Protein AF-A0A6N2R0P2-F1 (afdb_monomer)

pLDDT: mean 85.58, std 12.77, range [45.16, 97.0]

Solvent-accessible surface area (backbone atoms only — not comparable to full-atom values): 7766 Å² total; per-residue (Å²): 109,68,72,61,45,60,70,52,34,45,69,94,36,76,26,9,44,28,39,46,51,12,47,45,22,58,72,39,98,73,60,36,28,52,59,7,31,54,25,13,52,50,15,35,42,61,59,48,40,63,71,71,39,69,87,47,91,87,64,46,48,57,53,42,28,50,52,38,33,80,58,55,38,41,54,88,76,68,63,60,76,97,74,44,54,97,43,36,67,66,30,50,50,39,33,49,59,60,72,66,48,45,72,78,67,78,47,102,72,47,46,82,51,47,65,68,60,18,49,51,35,40,54,50,26,53,52,50,46,51,35,53,75,69,57,46,51,38,71,62,83,131

Mean predicted aligned error: 6.15 Å

Structure (mmCIF, N/CA/C/O backbone):
data_AF-A0A6N2R0P2-F1
#
_entry.id   AF-A0A6N2R0P2-F1
#
loop_
_atom_site.group_PDB
_atom_site.id
_atom_site.type_symbol
_atom_site.label_atom_id
_atom_site.label_alt_id
_atom_site.label_comp_id
_atom_site.label_asym_id
_atom_site.label_entity_id
_atom_site.label_seq_id
_atom_site.pdbx_PDB_ins_code
_atom_site.Cartn_x
_atom_site.Cartn_y
_atom_site.Cartn_z
_atom_site.occupancy
_atom_site.B_iso_or_equiv
_atom_site.auth_seq_id
_atom_site.auth_comp_id
_atom_site.auth_asym_id
_atom_site.auth_atom_id
_atom_site.pdbx_PDB_model_num
ATOM 1 N N . MET A 1 1 ? 3.928 -15.663 -1.507 1.00 61.44 1 MET A N 1
ATOM 2 C CA . MET A 1 1 ? 3.555 -14.388 -2.159 1.00 61.44 1 MET A CA 1
ATOM 3 C C . MET A 1 1 ? 2.559 -14.609 -3.293 1.00 61.44 1 MET A C 1
ATOM 5 O O . MET A 1 1 ? 1.496 -14.023 -3.204 1.00 61.44 1 MET A O 1
ATOM 9 N N . GLN A 1 2 ? 2.823 -15.496 -4.266 1.00 71.06 2 GLN A N 1
ATOM 10 C CA . GLN A 1 2 ? 1.903 -15.760 -5.390 1.00 71.06 2 GLN A CA 1
ATOM 11 C C . GLN A 1 2 ? 0.443 -16.013 -4.963 1.00 71.06 2 GLN A C 1
ATOM 13 O O . GLN A 1 2 ? -0.431 -15.265 -5.358 1.00 71.06 2 GLN A O 1
ATOM 18 N N . GLN A 1 3 ? 0.179 -16.932 -4.026 1.00 70.12 3 GLN A N 1
ATOM 19 C CA . GLN A 1 3 ? -1.192 -17.172 -3.536 1.00 70.12 3 GLN A CA 1
ATOM 20 C C . GLN A 1 3 ? -1.869 -15.945 -2.892 1.00 70.12 3 GLN A C 1
ATOM 22 O O . GLN A 1 3 ? -3.079 -15.774 -2.989 1.00 70.12 3 GLN A O 1
ATOM 27 N N . MET A 1 4 ? -1.112 -15.076 -2.212 1.00 64.56 4 MET A N 1
ATOM 28 C CA . MET A 1 4 ? -1.671 -13.844 -1.632 1.00 64.56 4 MET A CA 1
ATOM 29 C C . MET A 1 4 ? -2.021 -12.829 -2.717 1.00 64.56 4 MET A C 1
ATOM 31 O O . MET A 1 4 ? -2.964 -12.058 -2.573 1.00 64.56 4 MET A O 1
ATOM 35 N N . VAL A 1 5 ? -1.241 -12.830 -3.789 1.00 69.75 5 VAL A N 1
ATOM 36 C CA . VAL A 1 5 ? -1.435 -11.977 -4.951 1.00 69.75 5 VAL A CA 1
ATOM 37 C C . VAL A 1 5 ? -2.663 -12.453 -5.720 1.00 69.75 5 VAL A C 1
ATOM 39 O O . VAL A 1 5 ? -3.560 -11.654 -5.952 1.00 69.75 5 VAL A O 1
ATOM 42 N N . ASP A 1 6 ? -2.774 -13.754 -5.982 1.00 74.50 6 ASP A N 1
ATOM 43 C CA . ASP A 1 6 ? -3.925 -14.357 -6.661 1.00 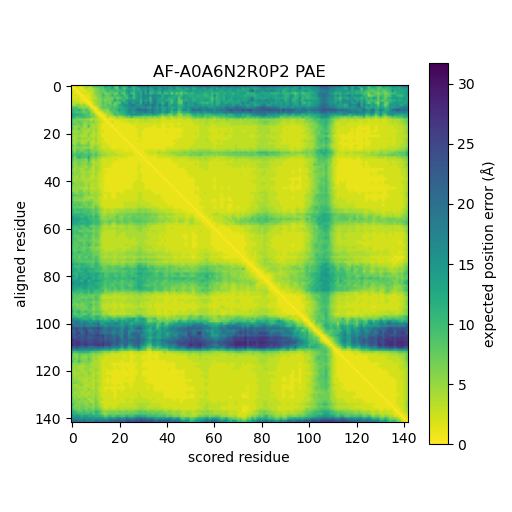74.50 6 ASP A CA 1
ATOM 44 C C . ASP A 1 6 ? -5.241 -14.066 -5.907 1.00 74.50 6 ASP A C 1
ATOM 46 O O . ASP A 1 6 ? -6.232 -13.665 -6.510 1.00 74.50 6 ASP A O 1
ATOM 50 N N . ASN A 1 7 ? -5.235 -14.156 -4.569 1.00 66.56 7 ASN A N 1
ATOM 51 C CA . ASN A 1 7 ? -6.395 -13.820 -3.727 1.00 66.56 7 ASN A CA 1
ATOM 52 C C . ASN A 1 7 ? -6.738 -12.315 -3.691 1.00 66.56 7 ASN A C 1
ATOM 54 O O . ASN A 1 7 ? -7.875 -11.940 -3.373 1.00 66.56 7 ASN A O 1
ATOM 58 N N . ALA A 1 8 ? -5.753 -11.446 -3.937 1.00 67.56 8 ALA A N 1
ATOM 59 C CA . ALA A 1 8 ? -5.950 -9.998 -4.022 1.00 67.56 8 ALA A CA 1
ATOM 60 C C . ALA A 1 8 ? -6.384 -9.558 -5.432 1.00 67.56 8 ALA A C 1
ATOM 62 O O . ALA A 1 8 ? -7.110 -8.577 -5.559 1.00 67.56 8 ALA A O 1
ATOM 63 N N . MET A 1 9 ? -5.988 -10.296 -6.472 1.00 70.69 9 MET A N 1
ATOM 64 C CA . MET A 1 9 ? -6.306 -10.054 -7.886 1.00 70.69 9 MET A CA 1
ATOM 65 C C . MET A 1 9 ? -7.692 -10.552 -8.305 1.00 70.69 9 MET A C 1
ATOM 67 O O . MET A 1 9 ? -7.906 -10.893 -9.467 1.00 70.69 9 MET A O 1
ATOM 71 N N . ASP A 1 10 ? -8.654 -10.585 -7.386 1.00 70.44 10 ASP A N 1
ATOM 72 C CA . ASP A 1 10 ? -10.029 -10.923 -7.737 1.00 70.44 10 ASP A CA 1
ATOM 73 C C . ASP A 1 10 ? -10.567 -9.912 -8.768 1.00 70.44 10 ASP A C 1
ATOM 75 O O . ASP A 1 10 ? -10.892 -8.763 -8.449 1.00 70.44 10 ASP A O 1
ATOM 79 N N . SER A 1 11 ? -10.611 -10.357 -10.026 1.00 60.56 11 SER A N 1
ATOM 80 C CA . SER A 1 11 ? -10.937 -9.559 -11.214 1.00 60.56 11 SER A CA 1
ATOM 81 C C . SER A 1 11 ? -12.362 -8.998 -11.227 1.00 60.56 11 SER A C 1
ATOM 83 O O . SER A 1 11 ? -12.673 -8.145 -12.054 1.00 60.56 11 SER A O 1
ATOM 85 N N . SER A 1 12 ? -13.215 -9.425 -10.291 1.00 60.94 12 SER A N 1
ATOM 86 C CA . SER A 1 12 ? -14.552 -8.860 -10.082 1.00 60.94 12 SER A CA 1
ATOM 87 C C . SER A 1 12 ? -14.530 -7.462 -9.439 1.00 60.94 12 SER A C 1
ATOM 89 O O . SER A 1 12 ? -15.558 -6.786 -9.391 1.00 60.94 12 SER A O 1
ATOM 91 N N . SER A 1 13 ? -13.365 -7.002 -8.967 1.00 73.81 13 SER A N 1
ATOM 92 C CA . SER A 1 13 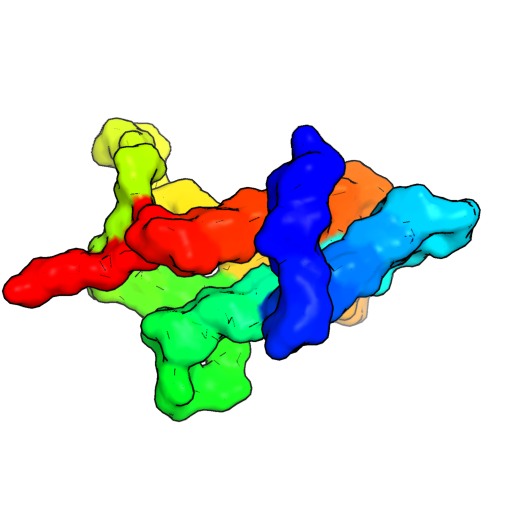? -13.179 -5.727 -8.273 1.00 73.81 13 SER A CA 1
ATOM 93 C C . SER A 1 13 ? -12.204 -4.793 -9.004 1.00 73.81 13 SER A C 1
ATOM 95 O O . SER A 1 13 ? -11.198 -5.230 -9.564 1.00 73.81 13 SER A O 1
ATOM 97 N N . GLY A 1 14 ? -12.462 -3.479 -8.951 1.00 82.38 14 GLY A N 1
ATOM 98 C CA . GLY A 1 14 ? -11.589 -2.474 -9.576 1.00 82.38 14 GLY A CA 1
ATOM 99 C C . GLY A 1 14 ? -10.150 -2.487 -9.038 1.00 82.38 14 GLY A C 1
ATOM 100 O O . GLY A 1 14 ? -9.208 -2.319 -9.810 1.00 82.38 14 GLY A O 1
ATOM 101 N N . TYR A 1 15 ? -9.962 -2.765 -7.740 1.00 89.44 15 TYR A N 1
ATOM 102 C CA . TYR A 1 15 ? -8.629 -2.898 -7.140 1.00 89.44 15 TYR A CA 1
ATOM 103 C C . TYR A 1 15 ? -7.900 -4.176 -7.588 1.00 89.44 15 TYR A C 1
ATOM 105 O O . TYR A 1 15 ? -6.683 -4.145 -7.772 1.00 89.44 15 TYR A O 1
ATOM 113 N N . GLY A 1 16 ? -8.615 -5.289 -7.799 1.00 89.12 16 GLY A N 1
ATOM 114 C CA . GLY A 1 16 ? -8.025 -6.560 -8.229 1.00 89.12 16 GLY A CA 1
ATOM 115 C C . GLY A 1 16 ? -7.478 -6.498 -9.654 1.00 89.12 16 GLY A C 1
ATOM 116 O O . GLY A 1 16 ? -6.362 -6.959 -9.905 1.00 89.12 16 GLY A O 1
ATOM 117 N N . GLN A 1 17 ? -8.206 -5.845 -10.567 1.00 92.25 17 GLN A N 1
ATOM 118 C CA . GLN A 1 17 ? -7.732 -5.594 -11.932 1.00 92.25 17 GLN A CA 1
ATOM 119 C C . GLN A 1 17 ? -6.466 -4.724 -11.941 1.00 92.25 17 GLN A C 1
ATOM 121 O O . GLN A 1 17 ? -5.471 -5.085 -12.564 1.00 92.25 17 GLN A O 1
ATOM 126 N N . GLN A 1 18 ? -6.468 -3.611 -11.206 1.00 95.31 18 GLN A N 1
ATOM 127 C CA . GLN A 1 18 ? -5.318 -2.701 -11.139 1.00 95.31 18 GLN A CA 1
ATOM 128 C C . GLN A 1 18 ? -4.093 -3.364 -10.498 1.00 95.31 18 GLN A C 1
ATOM 130 O O . GLN A 1 18 ? -2.963 -3.136 -10.929 1.00 95.31 18 GLN A O 1
ATOM 135 N N . LEU A 1 19 ? -4.298 -4.225 -9.496 1.00 95.62 19 LEU A N 1
ATOM 136 C CA . LEU A 1 19 ? -3.209 -5.005 -8.915 1.00 95.62 19 LEU A CA 1
ATOM 137 C C . LEU A 1 19 ? -2.656 -6.032 -9.914 1.00 95.62 19 LEU A C 1
ATOM 139 O O . LEU A 1 19 ? -1.440 -6.221 -9.978 1.00 95.62 19 LEU A O 1
ATOM 143 N N . SER A 1 20 ? -3.529 -6.654 -10.716 1.00 94.44 20 SER A N 1
ATOM 144 C CA . SER A 1 20 ? -3.133 -7.526 -11.828 1.00 94.44 20 SER A CA 1
ATOM 145 C C . SER A 1 20 ? -2.240 -6.791 -12.821 1.00 94.44 20 SER A C 1
ATOM 147 O O . SER A 1 20 ? -1.145 -7.263 -13.128 1.00 94.44 20 SER A O 1
ATOM 149 N N . GLU A 1 21 ? -2.649 -5.603 -13.263 1.00 95.25 21 GLU A N 1
ATOM 150 C CA . GLU A 1 21 ? -1.848 -4.747 -14.144 1.00 95.25 21 GLU A CA 1
ATOM 151 C C . GLU A 1 21 ? -0.491 -4.408 -13.515 1.00 95.25 21 GLU A C 1
ATOM 153 O O . GLU A 1 21 ? 0.548 -4.585 -14.153 1.00 95.25 21 GLU A O 1
ATOM 158 N N . ALA A 1 22 ? -0.475 -4.005 -12.240 1.00 96.50 22 ALA A N 1
ATOM 159 C CA . ALA A 1 22 ? 0.753 -3.673 -11.520 1.00 96.50 22 ALA A CA 1
ATOM 160 C C . ALA A 1 22 ? 1.754 -4.841 -11.500 1.00 96.50 22 ALA A C 1
ATOM 162 O O . ALA A 1 22 ? 2.950 -4.652 -11.726 1.00 96.50 22 ALA A O 1
ATOM 163 N N . TRP A 1 23 ? 1.266 -6.063 -11.281 1.00 96.12 23 TRP A N 1
ATOM 164 C CA . TRP A 1 23 ? 2.087 -7.272 -11.294 1.00 96.12 23 TRP A CA 1
ATOM 165 C C . TRP A 1 23 ? 2.612 -7.614 -12.685 1.00 96.12 23 TRP A C 1
ATOM 167 O O . TRP A 1 23 ? 3.792 -7.934 -12.823 1.00 96.12 23 TRP A O 1
ATOM 177 N N . HIS A 1 24 ? 1.773 -7.510 -13.718 1.00 95.94 24 HIS A N 1
ATOM 178 C CA . HIS A 1 24 ? 2.193 -7.743 -15.100 1.00 95.94 24 HIS A CA 1
ATOM 179 C C . HIS A 1 24 ? 3.262 -6.741 -15.535 1.00 95.94 24 HIS A C 1
ATOM 181 O O . HIS A 1 24 ? 4.267 -7.138 -16.119 1.00 95.94 24 HIS A O 1
ATOM 187 N N . TYR A 1 25 ? 3.102 -5.462 -15.197 1.00 96.56 25 TYR A N 1
ATOM 188 C CA . TYR A 1 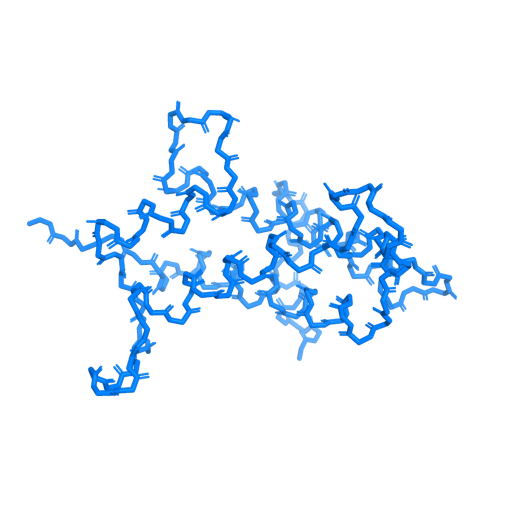25 ? 4.121 -4.454 -15.476 1.00 96.56 25 TYR A CA 1
ATOM 189 C C . TYR A 1 25 ? 5.420 -4.688 -14.700 1.00 96.56 25 TYR A C 1
ATOM 191 O O . TYR A 1 25 ? 6.490 -4.344 -15.194 1.00 96.56 25 TYR A O 1
ATOM 199 N N . MET A 1 26 ? 5.358 -5.261 -13.499 1.00 97.00 26 MET A N 1
ATOM 200 C CA . MET A 1 26 ? 6.542 -5.491 -12.671 1.00 97.00 26 MET A CA 1
ATOM 201 C C . MET A 1 26 ? 7.313 -6.760 -13.058 1.00 97.00 26 MET A C 1
ATOM 203 O O . MET A 1 26 ? 8.544 -6.749 -13.105 1.00 97.00 26 MET A O 1
ATOM 207 N N . PHE A 1 27 ? 6.597 -7.858 -13.306 1.00 95.81 27 PHE A N 1
ATOM 208 C CA . PHE A 1 27 ? 7.162 -9.208 -13.432 1.00 95.81 27 PHE A CA 1
ATOM 209 C C . PHE A 1 27 ? 6.912 -9.860 -14.796 1.00 95.81 27 PHE A C 1
ATOM 211 O O . PHE A 1 27 ? 7.311 -11.005 -15.011 1.00 95.81 27 PHE A O 1
ATOM 218 N N . GLY A 1 28 ? 6.242 -9.160 -15.713 1.00 93.94 28 GLY A N 1
ATOM 219 C CA . GLY A 1 28 ? 6.017 -9.621 -17.076 1.00 93.94 28 GLY A CA 1
ATOM 220 C C . GLY A 1 28 ? 7.292 -9.646 -17.920 1.00 93.94 28 GLY A C 1
ATOM 221 O O . GLY A 1 28 ? 8.371 -9.230 -17.499 1.00 93.94 28 GLY A O 1
ATOM 222 N N . ARG A 1 29 ? 7.150 -10.137 -19.155 1.00 93.19 29 ARG A N 1
ATOM 223 C CA . ARG A 1 29 ? 8.262 -10.308 -20.105 1.00 93.19 29 ARG A CA 1
ATOM 224 C C . ARG A 1 29 ? 8.985 -8.997 -20.430 1.00 93.19 29 ARG A C 1
ATOM 226 O O . ARG A 1 29 ? 10.198 -9.009 -20.607 1.00 93.19 29 ARG A O 1
ATOM 233 N N . GLU A 1 30 ? 8.240 -7.898 -20.510 1.00 93.19 30 GLU A N 1
ATOM 234 C CA . GLU A 1 30 ? 8.751 -6.552 -20.777 1.00 93.19 30 GLU A CA 1
ATOM 235 C C . GLU A 1 30 ? 8.324 -5.627 -19.629 1.00 93.19 30 GLU A C 1
ATOM 237 O O . GLU A 1 30 ? 7.222 -5.073 -19.660 1.00 93.19 30 GLU A O 1
ATOM 242 N N . PRO A 1 31 ? 9.145 -5.506 -18.569 1.00 94.00 31 PRO A N 1
ATOM 243 C CA . PRO A 1 31 ? 8.768 -4.726 -17.402 1.00 94.00 31 PRO A CA 1
ATOM 244 C C . PRO A 1 31 ? 8.630 -3.231 -17.701 1.00 94.00 31 PRO A C 1
ATOM 246 O O . PRO A 1 31 ? 9.467 -2.633 -18.377 1.00 94.00 31 PRO A O 1
ATOM 249 N N . ASN A 1 32 ? 7.615 -2.607 -17.106 1.00 94.31 32 ASN A N 1
ATOM 250 C CA . ASN A 1 32 ? 7.425 -1.161 -17.077 1.00 94.31 32 ASN A CA 1
ATOM 251 C C . ASN A 1 32 ? 7.243 -0.700 -15.625 1.00 94.31 32 ASN A C 1
ATOM 253 O O . ASN A 1 32 ? 6.136 -0.665 -15.092 1.00 94.31 32 ASN A O 1
ATOM 257 N N . TYR A 1 33 ? 8.345 -0.342 -14.968 1.00 94.06 33 TYR A N 1
ATOM 258 C CA . TYR A 1 33 ? 8.363 -0.040 -13.534 1.00 94.06 33 TYR A CA 1
ATOM 259 C C . TYR A 1 33 ? 7.549 1.203 -13.155 1.00 94.06 33 TYR A C 1
ATOM 261 O O . TYR A 1 33 ? 6.902 1.216 -12.106 1.00 94.06 33 TYR A O 1
ATOM 269 N N . SER A 1 34 ? 7.515 2.224 -14.015 1.00 91.50 34 SER A N 1
ATOM 270 C CA . SER A 1 34 ? 6.679 3.406 -13.786 1.00 91.50 34 SER A CA 1
ATOM 271 C C . SER A 1 34 ? 5.193 3.050 -13.837 1.00 91.50 34 SER A C 1
ATOM 273 O O . SER A 1 34 ? 4.438 3.435 -12.941 1.00 91.50 34 SER A O 1
ATOM 275 N N . ALA A 1 35 ? 4.778 2.255 -14.830 1.00 92.88 35 ALA A N 1
ATOM 276 C CA . ALA A 1 35 ? 3.402 1.775 -14.930 1.00 92.88 35 ALA A CA 1
ATOM 277 C C . ALA A 1 35 ? 3.037 0.829 -13.775 1.00 92.88 35 ALA A C 1
ATOM 279 O O . ALA A 1 35 ? 1.946 0.949 -13.218 1.00 92.88 35 ALA A O 1
ATOM 280 N N . ALA A 1 36 ? 3.960 -0.042 -13.352 1.00 95.56 36 ALA A N 1
ATOM 281 C CA . ALA A 1 36 ? 3.774 -0.923 -12.200 1.00 95.56 36 ALA A CA 1
ATOM 282 C C . ALA A 1 36 ? 3.496 -0.132 -10.917 1.00 95.56 36 ALA A C 1
ATOM 284 O O . ALA A 1 36 ? 2.522 -0.404 -10.216 1.00 95.56 36 ALA A O 1
ATOM 285 N N . TYR A 1 37 ? 4.313 0.886 -10.635 1.00 94.81 37 TYR A N 1
ATOM 286 C CA . TYR A 1 37 ? 4.129 1.746 -9.467 1.00 94.81 37 TYR A CA 1
ATOM 287 C C . TYR A 1 37 ? 2.788 2.493 -9.544 1.00 94.81 37 TYR A C 1
ATOM 289 O O . TYR A 1 37 ? 2.018 2.496 -8.581 1.00 94.81 37 TYR A O 1
ATOM 297 N N . ALA A 1 38 ? 2.475 3.110 -10.688 1.00 93.00 38 ALA A N 1
ATOM 298 C CA . ALA A 1 38 ? 1.236 3.866 -10.861 1.00 93.00 38 ALA A CA 1
ATOM 299 C C . ALA A 1 38 ? -0.017 2.984 -10.696 1.00 93.00 38 ALA A C 1
ATOM 301 O O . ALA A 1 38 ? -0.975 3.394 -10.039 1.00 93.00 38 ALA A O 1
ATOM 302 N N . ALA A 1 39 ? -0.004 1.769 -11.248 1.00 95.00 39 ALA A N 1
ATOM 303 C CA . ALA A 1 39 ? -1.084 0.800 -11.086 1.00 95.00 39 ALA A CA 1
ATOM 304 C C . ALA A 1 39 ? -1.211 0.319 -9.628 1.00 95.00 39 ALA A C 1
ATOM 306 O O . ALA A 1 39 ? -2.327 0.204 -9.122 1.00 95.00 39 ALA A O 1
ATOM 307 N N . ALA A 1 40 ? -0.092 0.137 -8.916 1.00 96.31 40 ALA A N 1
ATOM 308 C CA . ALA A 1 40 ? -0.092 -0.221 -7.497 1.00 96.31 40 ALA A CA 1
ATOM 309 C C . ALA A 1 40 ? -0.764 0.853 -6.618 1.00 96.31 40 ALA A C 1
ATOM 311 O O .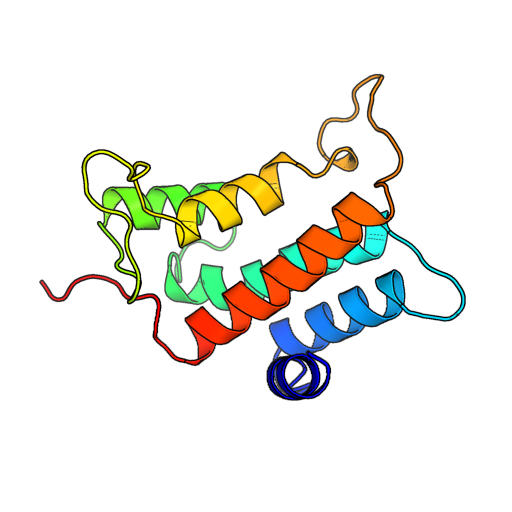 ALA A 1 40 ? -1.568 0.507 -5.753 1.00 96.31 40 ALA A O 1
ATOM 312 N N . ILE A 1 41 ? -0.503 2.147 -6.863 1.00 94.69 41 ILE A N 1
ATOM 313 C CA . ILE A 1 41 ? -1.203 3.247 -6.167 1.00 94.69 41 ILE A CA 1
ATOM 314 C C . ILE A 1 41 ? -2.708 3.159 -6.406 1.00 94.69 41 ILE A C 1
ATOM 316 O O . ILE A 1 41 ? -3.475 3.153 -5.445 1.00 94.69 41 ILE A O 1
ATOM 320 N N . LYS A 1 42 ? -3.123 3.057 -7.676 1.00 93.88 42 LYS A N 1
ATOM 321 C CA . LYS A 1 42 ? -4.544 3.005 -8.045 1.00 93.88 42 LYS A CA 1
ATOM 322 C C . LYS A 1 42 ? -5.255 1.829 -7.382 1.00 93.88 42 LYS A C 1
ATOM 324 O O . LYS A 1 42 ? -6.351 2.003 -6.860 1.00 93.88 42 LYS A O 1
ATOM 329 N N . ALA A 1 43 ? -4.607 0.664 -7.340 1.00 95.81 43 ALA A N 1
ATOM 330 C CA . ALA A 1 43 ? -5.155 -0.523 -6.696 1.00 95.81 43 ALA A CA 1
ATOM 331 C C . ALA A 1 43 ? -5.451 -0.282 -5.206 1.00 95.81 43 ALA A C 1
ATOM 333 O O . ALA A 1 43 ? -6.524 -0.639 -4.722 1.00 95.81 43 ALA A O 1
ATOM 334 N N . VAL A 1 44 ? -4.537 0.376 -4.483 1.00 96.12 44 VAL A N 1
ATOM 335 C CA . VAL A 1 44 ? -4.754 0.741 -3.073 1.00 96.12 44 VAL A CA 1
ATOM 336 C C . VAL A 1 44 ? -5.836 1.815 -2.937 1.00 96.12 44 VAL A C 1
ATOM 338 O O . VAL A 1 44 ? -6.681 1.710 -2.051 1.00 96.12 44 VAL A O 1
ATOM 341 N N . GLU A 1 45 ? -5.858 2.824 -3.810 1.00 94.88 45 GLU A N 1
ATOM 342 C CA . GLU A 1 45 ? -6.894 3.867 -3.804 1.00 94.88 45 GLU A CA 1
ATOM 343 C C . GLU A 1 45 ? -8.298 3.274 -3.972 1.00 94.88 45 GLU A C 1
ATOM 345 O O . GLU A 1 45 ? -9.207 3.608 -3.211 1.00 94.88 45 GLU A O 1
ATOM 350 N N . SER A 1 46 ? -8.456 2.335 -4.906 1.00 94.44 46 SER A N 1
ATOM 351 C CA . SER A 1 46 ? -9.734 1.692 -5.222 1.00 94.44 46 SER A CA 1
ATOM 352 C C . SER A 1 46 ? -10.350 0.907 -4.062 1.00 94.44 46 SER A C 1
ATOM 354 O O . SER A 1 46 ? -11.564 0.709 -4.057 1.00 94.44 46 SER A O 1
ATOM 356 N N . ILE A 1 47 ? -9.553 0.458 -3.086 1.00 94.38 47 ILE A N 1
ATOM 357 C CA . ILE A 1 47 ? -10.070 -0.197 -1.876 1.00 94.38 47 ILE A CA 1
ATOM 358 C C . ILE A 1 47 ? -10.119 0.752 -0.674 1.00 94.38 47 ILE A C 1
ATOM 360 O O . ILE A 1 47 ? -11.104 0.756 0.059 1.00 94.38 47 ILE A O 1
ATOM 364 N N . ALA A 1 48 ? -9.096 1.587 -0.474 1.00 94.38 48 ALA A N 1
ATOM 365 C CA . ALA A 1 48 ? -8.969 2.401 0.730 1.00 94.38 48 ALA A CA 1
ATOM 366 C C . ALA A 1 48 ? -9.861 3.652 0.700 1.00 94.38 48 ALA A C 1
ATOM 368 O O . ALA A 1 48 ? -10.498 3.971 1.705 1.00 94.38 48 ALA A O 1
ATOM 369 N N . LEU A 1 49 ? -9.939 4.365 -0.432 1.00 94.31 49 LEU A N 1
ATOM 370 C CA . LEU A 1 49 ? -10.664 5.641 -0.496 1.00 94.31 49 LEU A CA 1
ATOM 371 C C . LEU A 1 49 ? -12.168 5.488 -0.226 1.00 94.31 49 LEU A C 1
ATOM 373 O O . LEU A 1 49 ? -12.678 6.254 0.592 1.00 94.31 49 LEU A O 1
ATOM 377 N N . PRO A 1 50 ? -12.885 4.495 -0.795 1.00 93.50 50 PRO A N 1
ATOM 378 C CA . PRO A 1 50 ? -14.301 4.297 -0.483 1.00 93.50 50 PRO A CA 1
ATOM 379 C C . PRO A 1 50 ? -14.567 3.973 0.994 1.00 93.50 50 PRO A C 1
ATOM 381 O O . PRO A 1 50 ? -15.657 4.245 1.487 1.00 93.50 50 PRO A O 1
ATOM 384 N N . MET A 1 51 ? -13.592 3.397 1.705 1.00 93.06 51 MET A N 1
ATOM 385 C CA . MET A 1 51 ? -13.720 3.067 3.129 1.00 93.06 51 MET A CA 1
ATOM 386 C C . MET A 1 51 ? -13.431 4.274 4.029 1.00 93.06 51 MET A C 1
ATOM 388 O O . MET A 1 51 ? -14.122 4.478 5.025 1.00 93.06 51 MET A O 1
ATOM 392 N N . VAL A 1 52 ? -12.406 5.061 3.696 1.00 93.19 52 VAL A N 1
ATOM 393 C CA . VAL A 1 52 ? -11.923 6.169 4.535 1.00 93.19 52 VAL A CA 1
ATOM 394 C C . VAL A 1 52 ? -12.668 7.472 4.241 1.00 93.19 52 VAL A C 1
ATOM 396 O O . VAL A 1 52 ? -13.070 8.181 5.163 1.00 93.19 52 VAL A O 1
ATOM 399 N N . GLU A 1 53 ? -12.871 7.790 2.963 1.00 93.62 53 GLU A N 1
ATOM 400 C CA . GLU A 1 53 ? -13.515 9.022 2.504 1.00 93.62 53 GLU A CA 1
ATOM 401 C C . GLU A 1 53 ? -14.610 8.743 1.447 1.00 93.62 53 GLU A C 1
ATOM 403 O O . GLU A 1 53 ? -14.526 9.239 0.321 1.00 93.62 53 GLU A O 1
ATOM 408 N N . PRO A 1 54 ? -15.689 8.008 1.788 1.00 92.06 54 PRO A N 1
ATOM 409 C CA . PRO A 1 54 ? -16.727 7.583 0.832 1.00 92.06 54 PRO A CA 1
ATOM 410 C C . PRO A 1 54 ? -17.398 8.728 0.057 1.00 92.06 54 PRO A C 1
ATOM 412 O O . PRO A 1 54 ? -17.916 8.525 -1.039 1.00 92.06 54 PRO A O 1
ATOM 415 N N . ASN A 1 55 ? -17.398 9.936 0.626 1.00 91.75 55 ASN A N 1
ATOM 416 C CA . ASN A 1 55 ? -18.056 11.111 0.056 1.00 91.75 55 ASN A CA 1
ATOM 417 C C . ASN A 1 55 ? -17.093 12.055 -0.687 1.00 91.75 55 ASN A C 1
ATOM 419 O O . ASN A 1 55 ? -17.541 13.064 -1.229 1.00 91.75 55 ASN A O 1
ATOM 423 N N . ASN A 1 56 ? -15.788 11.761 -0.718 1.00 89.38 56 ASN A N 1
ATOM 424 C CA . ASN A 1 56 ? -14.773 12.621 -1.326 1.00 89.38 56 ASN A CA 1
ATOM 425 C C . ASN A 1 56 ? -14.181 11.967 -2.580 1.00 89.38 56 ASN A C 1
ATOM 427 O O . ASN A 1 56 ? -13.223 11.1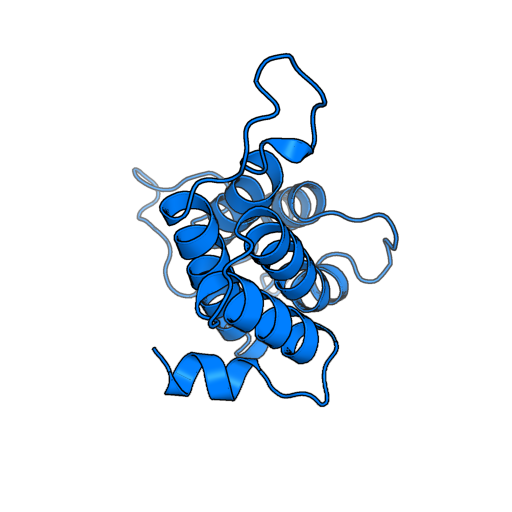98 -2.514 1.00 89.38 56 ASN A O 1
ATOM 431 N N . LYS A 1 57 ? -14.743 12.304 -3.743 1.00 85.06 57 LYS A N 1
ATOM 432 C CA . LYS A 1 57 ? -14.312 11.745 -5.035 1.00 85.06 57 LYS A CA 1
ATOM 433 C C . LYS A 1 57 ? -12.918 12.214 -5.474 1.00 85.06 57 LYS A C 1
ATOM 435 O O . LYS A 1 57 ? -12.299 11.541 -6.288 1.00 85.06 57 LYS A O 1
ATOM 440 N N . ASP A 1 58 ? -12.424 13.312 -4.900 1.00 86.50 58 ASP A N 1
ATOM 441 C CA . ASP A 1 58 ? -11.102 13.889 -5.180 1.00 86.50 58 ASP A CA 1
ATOM 442 C C . ASP A 1 58 ? -10.076 13.542 -4.084 1.00 86.50 58 ASP A C 1
ATOM 444 O O . ASP A 1 58 ? -9.057 14.235 -3.902 1.00 86.50 58 ASP A O 1
ATOM 448 N N . SER A 1 59 ? -10.368 12.512 -3.281 1.00 88.62 59 SER A N 1
ATOM 449 C CA . SER A 1 59 ? -9.436 12.019 -2.275 1.00 88.62 59 SER A CA 1
ATOM 450 C C . SER A 1 59 ? -8.218 11.355 -2.929 1.00 88.62 59 SER A C 1
ATOM 452 O O . SER A 1 59 ? -8.264 10.849 -4.047 1.00 88.62 59 SER A O 1
ATOM 454 N N . THR A 1 60 ? -7.100 11.398 -2.215 1.00 89.75 60 THR A N 1
ATOM 455 C CA . THR A 1 60 ? -5.838 10.745 -2.572 1.00 89.75 60 THR A CA 1
ATOM 456 C C . THR A 1 60 ? -5.357 9.947 -1.370 1.00 89.75 60 THR A C 1
ATOM 458 O O . THR A 1 60 ? -5.772 10.223 -0.242 1.00 89.75 60 THR A O 1
ATOM 461 N N . LEU A 1 61 ? -4.417 9.015 -1.556 1.00 89.69 61 LEU A N 1
ATOM 462 C CA . LEU A 1 61 ? -3.850 8.265 -0.422 1.00 89.69 61 LEU A CA 1
ATOM 463 C C . LEU A 1 61 ? -3.270 9.165 0.679 1.00 89.69 61 LEU A C 1
ATOM 465 O O . LEU A 1 61 ? -3.406 8.838 1.854 1.00 89.69 61 LEU A O 1
ATOM 469 N N . SER A 1 62 ? -2.669 10.308 0.328 1.00 86.88 62 SER A N 1
ATOM 470 C CA . SER A 1 62 ? -2.151 11.265 1.319 1.00 86.88 62 SER A CA 1
ATOM 471 C C . SER A 1 62 ? -3.262 11.985 2.095 1.00 86.88 62 SER A C 1
ATOM 473 O O . SER A 1 62 ? -3.073 12.321 3.264 1.00 86.88 62 SER A O 1
ATOM 475 N N . LYS A 1 63 ? -4.423 12.240 1.474 1.00 90.06 63 LYS A N 1
ATOM 476 C CA . LYS A 1 63 ? -5.592 12.802 2.174 1.00 90.06 63 LYS A CA 1
ATOM 477 C C . LYS A 1 63 ? -6.235 11.748 3.075 1.00 90.06 63 LYS A C 1
ATOM 479 O O . LYS A 1 63 ? -6.426 12.011 4.261 1.00 90.06 63 LYS A O 1
ATOM 484 N N . ALA A 1 64 ? -6.450 10.543 2.552 1.00 92.31 64 ALA A N 1
ATOM 485 C CA . ALA A 1 64 ? -7.002 9.427 3.308 1.00 92.31 64 ALA A CA 1
ATOM 486 C C . ALA A 1 64 ? -6.119 9.049 4.508 1.00 92.31 64 ALA A C 1
ATOM 488 O O . ALA A 1 64 ? -6.636 8.885 5.608 1.00 92.31 64 ALA A O 1
ATOM 489 N N . SER A 1 65 ? -4.790 8.996 4.352 1.00 91.50 65 SER A N 1
ATOM 490 C CA . SER A 1 65 ? -3.880 8.716 5.473 1.00 91.50 65 SER A CA 1
ATOM 491 C C . SER A 1 65 ? -3.985 9.773 6.573 1.00 91.50 65 SER A C 1
ATOM 493 O O . SER A 1 65 ? -4.018 9.434 7.752 1.00 91.50 65 SER A O 1
ATOM 495 N N . ARG A 1 66 ? -4.136 11.053 6.210 1.00 90.88 66 ARG A N 1
ATOM 496 C CA . ARG A 1 66 ? -4.407 12.127 7.172 1.00 90.88 66 ARG A CA 1
ATOM 497 C C . ARG A 1 66 ? -5.751 11.947 7.881 1.00 90.88 66 ARG A C 1
ATOM 499 O O . ARG A 1 66 ? -5.796 12.100 9.096 1.00 90.88 66 ARG A O 1
ATOM 506 N N . VAL A 1 67 ? -6.821 11.618 7.157 1.00 92.81 67 VAL A N 1
ATOM 507 C CA . VAL A 1 67 ? -8.139 11.359 7.764 1.00 92.81 67 VAL A CA 1
ATOM 508 C C . VAL A 1 67 ? -8.061 10.194 8.745 1.00 92.81 67 VAL A C 1
ATOM 510 O O . VAL A 1 67 ? -8.554 10.307 9.866 1.00 92.81 67 VAL A O 1
ATOM 513 N N . MET A 1 68 ? -7.399 9.105 8.355 1.00 92.88 68 MET A N 1
ATOM 514 C CA . MET A 1 68 ? -7.178 7.952 9.223 1.00 92.88 68 MET A CA 1
ATOM 515 C C . MET A 1 68 ? -6.423 8.339 10.496 1.00 92.88 68 MET A C 1
ATOM 517 O O . MET A 1 68 ? -6.790 7.882 11.577 1.00 92.88 68 MET A O 1
ATOM 521 N N . ARG A 1 69 ? -5.406 9.205 10.389 1.00 90.44 69 ARG A N 1
ATOM 522 C CA . ARG A 1 69 ? -4.646 9.712 11.539 1.00 90.44 69 ARG A CA 1
ATOM 523 C C . ARG A 1 69 ? -5.536 10.474 12.498 1.00 90.44 69 ARG A C 1
ATOM 525 O O . ARG A 1 69 ? -5.578 10.164 13.681 1.00 90.44 69 ARG A O 1
ATOM 532 N N . ASP A 1 70 ? -6.244 11.465 11.968 1.00 91.81 70 ASP A N 1
ATOM 533 C CA . ASP A 1 70 ? -7.033 12.403 12.759 1.00 91.81 70 ASP A CA 1
ATOM 534 C C . ASP A 1 70 ? -8.232 11.674 13.417 1.00 91.81 70 ASP A C 1
ATOM 536 O O . ASP A 1 70 ? -8.678 12.038 14.504 1.00 91.81 70 ASP A O 1
ATOM 540 N N . GLN A 1 71 ? -8.715 10.589 12.798 1.00 91.81 71 GLN A N 1
ATOM 541 C CA . GLN A 1 71 ? -9.752 9.698 13.332 1.00 91.81 71 GLN A CA 1
ATOM 542 C C . GLN A 1 71 ? -9.212 8.482 14.105 1.00 91.81 71 GLN A C 1
ATOM 544 O O . GLN A 1 71 ? -10.006 7.618 14.475 1.00 91.81 71 GLN A O 1
ATOM 549 N N . HIS A 1 72 ? -7.900 8.401 14.343 1.00 89.75 72 HIS A N 1
ATOM 550 C CA . HIS A 1 72 ? -7.242 7.338 15.112 1.00 89.75 72 HIS A CA 1
ATOM 551 C C . HIS A 1 72 ? -7.561 5.914 14.629 1.00 89.75 72 HIS A C 1
ATOM 553 O O . HIS A 1 72 ? -7.810 5.025 15.433 1.00 89.75 72 HIS A O 1
ATOM 559 N N . TRP A 1 73 ? -7.572 5.683 13.313 1.00 91.94 73 TRP A N 1
ATOM 560 C CA . TRP A 1 73 ? -7.762 4.336 12.763 1.00 91.94 73 TRP A CA 1
ATOM 561 C C . TRP A 1 73 ? -6.713 3.360 13.298 1.00 91.94 73 TRP A C 1
ATOM 563 O O . TRP A 1 73 ? -5.533 3.694 13.381 1.00 91.94 73 TRP A O 1
ATOM 573 N N . GLU A 1 74 ? -7.162 2.150 13.612 1.00 89.56 74 GLU A N 1
ATOM 574 C CA . GLU A 1 74 ? -6.375 1.098 14.243 1.00 89.56 74 GLU A CA 1
ATOM 575 C C . GLU A 1 74 ? -5.977 0.025 13.233 1.00 89.56 74 GLU A C 1
ATOM 577 O O . GLU A 1 74 ? -6.789 -0.398 12.397 1.00 89.56 74 GLU A O 1
ATOM 582 N N . PHE A 1 75 ? -4.757 -0.483 13.376 1.00 91.06 75 PHE A N 1
ATOM 583 C CA . PHE A 1 75 ? -4.316 -1.740 12.791 1.00 91.06 75 PHE A CA 1
ATOM 584 C C . PHE A 1 75 ? -4.045 -2.778 13.890 1.00 91.06 75 PHE A C 1
ATOM 586 O O . PHE A 1 75 ? -3.736 -2.446 15.028 1.00 91.06 75 PHE A O 1
ATOM 593 N N . GLN A 1 76 ? -4.159 -4.067 13.561 1.00 84.81 76 GLN A N 1
ATOM 594 C CA . GLN A 1 76 ? -3.984 -5.150 14.543 1.00 84.81 76 GLN A CA 1
ATOM 595 C C . GLN A 1 76 ? -2.561 -5.250 15.113 1.00 84.81 76 GLN A C 1
ATOM 597 O O . GLN A 1 76 ? -2.373 -5.809 16.191 1.00 84.81 76 GLN A O 1
ATOM 602 N N . ILE A 1 77 ? -1.561 -4.736 14.392 1.00 84.50 77 ILE A N 1
ATOM 603 C CA . ILE A 1 77 ? -0.187 -4.633 14.885 1.00 84.50 77 ILE A CA 1
ATOM 604 C C . ILE A 1 77 ? 0.239 -3.165 14.881 1.00 84.50 77 ILE A C 1
ATOM 606 O O . ILE A 1 77 ? 0.462 -2.562 13.837 1.00 84.50 77 ILE A O 1
ATOM 610 N N . GLU A 1 78 ? 0.369 -2.593 16.070 1.00 80.94 78 GLU A N 1
ATOM 611 C CA . GLU A 1 78 ? 0.886 -1.240 16.263 1.00 80.94 78 GLU A CA 1
ATOM 612 C C . GLU A 1 78 ? 2.243 -1.307 16.960 1.00 80.94 78 GLU A C 1
ATOM 614 O O . GLU A 1 78 ? 2.510 -2.195 17.778 1.00 80.94 78 GLU A O 1
ATOM 619 N N . ALA A 1 79 ? 3.125 -0.368 16.624 1.00 82.25 79 ALA A N 1
ATOM 620 C CA . ALA A 1 79 ? 4.368 -0.212 17.361 1.00 82.25 79 ALA A CA 1
ATOM 621 C C . ALA A 1 79 ? 4.072 0.270 18.791 1.00 82.25 79 ALA A C 1
ATOM 623 O O . ALA A 1 79 ? 3.061 0.925 19.052 1.00 82.25 79 ALA A O 1
ATOM 624 N N . ARG A 1 80 ? 4.990 -0.017 19.723 1.00 84.00 80 ARG A N 1
ATOM 625 C CA . ARG A 1 80 ? 4.971 0.631 21.044 1.00 84.00 80 ARG A CA 1
ATOM 626 C C . ARG A 1 80 ? 4.983 2.142 20.857 1.00 84.00 80 ARG A C 1
ATOM 628 O O . ARG A 1 80 ? 5.677 2.613 19.965 1.00 84.00 80 ARG A O 1
ATOM 635 N N . GLU A 1 81 ? 4.287 2.873 21.720 1.00 83.31 81 GLU A N 1
ATOM 636 C CA . GLU A 1 81 ? 4.122 4.330 21.617 1.00 83.31 81 GLU A CA 1
ATOM 637 C C . GLU A 1 81 ? 5.453 5.072 21.397 1.00 83.31 81 GLU A C 1
ATOM 639 O O . GLU A 1 81 ? 5.560 5.884 20.486 1.00 83.31 81 GLU A O 1
ATOM 644 N N . GLU A 1 82 ? 6.501 4.694 22.133 1.00 88.50 82 GLU A N 1
ATOM 645 C CA . GLU A 1 82 ? 7.863 5.247 22.025 1.00 88.50 82 GLU A CA 1
ATOM 646 C C . GLU A 1 82 ? 8.539 5.058 20.650 1.00 88.50 82 GLU A C 1
ATOM 648 O O . GLU A 1 82 ? 9.451 5.804 20.304 1.00 88.50 82 GLU A O 1
ATOM 653 N N . ASN A 1 83 ? 8.095 4.072 19.865 1.00 84.25 83 ASN A N 1
ATOM 654 C CA . ASN A 1 83 ? 8.597 3.753 18.525 1.00 84.25 83 ASN A CA 1
ATOM 655 C C . ASN A 1 83 ? 7.525 3.957 17.442 1.00 84.25 83 ASN A C 1
ATOM 657 O O . ASN A 1 83 ? 7.750 3.589 16.285 1.00 84.25 83 ASN A O 1
ATOM 661 N N . ASN A 1 84 ? 6.344 4.467 17.807 1.00 80.62 84 ASN A N 1
ATOM 662 C CA . ASN A 1 84 ? 5.242 4.606 16.872 1.00 80.62 84 ASN A CA 1
ATOM 663 C C . ASN A 1 84 ? 5.346 5.924 16.104 1.00 80.62 84 ASN A C 1
ATOM 665 O O . ASN A 1 84 ? 5.870 6.928 16.584 1.00 80.62 84 ASN A O 1
ATOM 669 N N . VAL A 1 85 ? 4.819 5.916 14.888 1.00 82.00 85 VAL A N 1
ATOM 670 C CA . VAL A 1 85 ? 4.635 7.127 14.092 1.00 82.00 85 VAL A CA 1
ATOM 671 C C . VAL A 1 85 ? 3.196 7.607 14.252 1.00 82.00 85 VAL A C 1
ATOM 673 O O . VAL A 1 85 ? 2.296 6.775 14.386 1.00 82.00 85 VAL A O 1
ATOM 676 N N . PRO A 1 86 ? 2.929 8.925 14.210 1.00 79.31 86 PRO A N 1
ATOM 677 C CA . PRO A 1 86 ? 1.561 9.425 14.223 1.00 79.31 86 PRO A CA 1
ATOM 678 C C . PRO A 1 86 ? 0.736 8.779 13.103 1.00 79.31 86 PRO A C 1
ATOM 680 O O . PRO A 1 86 ? 1.005 9.014 11.923 1.00 79.31 86 PRO A O 1
ATOM 683 N N . GLY A 1 87 ? -0.256 7.969 13.481 1.00 78.31 87 GLY A N 1
ATOM 684 C CA . GLY A 1 87 ? -1.097 7.231 12.537 1.00 78.31 87 GLY A CA 1
ATOM 685 C C . GLY A 1 87 ? -0.698 5.779 12.246 1.00 78.31 87 GLY A C 1
ATOM 686 O O . GLY A 1 87 ? -1.383 5.098 11.484 1.00 78.31 87 GLY A O 1
ATOM 687 N N . GLY A 1 88 ? 0.390 5.286 12.828 1.00 87.56 88 GLY A N 1
ATOM 688 C CA . GLY A 1 88 ? 0.793 3.891 12.695 1.00 87.56 88 GLY A CA 1
ATOM 689 C C . GLY A 1 88 ? 1.334 3.508 11.313 1.00 87.56 88 GLY A C 1
ATOM 690 O O . GLY A 1 88 ? 1.464 4.310 10.379 1.00 87.56 88 GLY A O 1
ATOM 691 N N . VAL A 1 89 ? 1.679 2.227 11.184 1.00 88.94 89 VAL A N 1
ATOM 692 C CA . VAL A 1 89 ? 2.405 1.688 10.021 1.00 88.94 89 VAL A CA 1
ATOM 693 C C . VAL A 1 89 ? 1.608 1.774 8.715 1.00 88.94 89 VAL A C 1
ATOM 695 O O . VAL A 1 89 ? 2.181 2.061 7.663 1.00 88.94 89 VAL A O 1
ATOM 698 N N . ILE A 1 90 ? 0.288 1.571 8.765 1.00 91.75 90 ILE A N 1
ATOM 699 C CA . ILE A 1 90 ? -0.570 1.579 7.570 1.00 91.75 90 ILE A CA 1
ATOM 700 C C . ILE A 1 90 ? -0.582 2.965 6.927 1.00 91.75 90 ILE A C 1
ATOM 702 O O . ILE A 1 90 ? -0.397 3.095 5.716 1.00 91.75 90 ILE A O 1
ATOM 706 N N . GLN A 1 91 ? -0.741 4.012 7.735 1.00 89.25 91 GLN A N 1
ATOM 707 C CA . GLN A 1 91 ? -0.815 5.382 7.236 1.00 89.25 91 GLN A CA 1
ATOM 708 C C . GLN A 1 91 ? 0.536 5.864 6.711 1.00 89.25 91 GLN A C 1
ATOM 710 O O . GLN A 1 91 ? 0.591 6.521 5.665 1.00 89.25 91 GLN A O 1
ATOM 715 N N . LEU A 1 92 ? 1.628 5.487 7.387 1.00 88.50 92 LEU A N 1
ATOM 716 C CA . LEU A 1 92 ? 2.983 5.736 6.902 1.00 88.50 92 LEU A CA 1
ATOM 717 C C . LEU A 1 92 ? 3.199 5.100 5.527 1.00 88.50 92 LEU A C 1
ATOM 719 O O . LEU A 1 92 ? 3.706 5.761 4.621 1.00 88.50 92 LEU A O 1
ATOM 723 N N . LEU A 1 93 ? 2.769 3.849 5.347 1.00 91.31 93 LEU A N 1
ATOM 724 C CA . LEU A 1 93 ? 2.931 3.132 4.087 1.00 91.31 93 LEU A CA 1
ATOM 725 C C . LEU A 1 93 ? 2.087 3.745 2.959 1.00 91.31 93 LEU A C 1
ATOM 727 O O . LEU A 1 93 ? 2.596 3.931 1.855 1.00 91.31 93 LEU A O 1
ATOM 731 N N . MET A 1 94 ? 0.835 4.127 3.236 1.00 91.81 94 MET A N 1
ATOM 732 C CA . MET A 1 94 ? -0.032 4.824 2.271 1.00 91.81 94 MET A CA 1
ATOM 733 C C . MET A 1 94 ? 0.559 6.173 1.835 1.00 91.81 94 MET A C 1
ATOM 735 O O . MET A 1 94 ? 0.596 6.481 0.643 1.00 91.81 94 MET A O 1
ATOM 739 N N . SER A 1 95 ? 1.061 6.962 2.790 1.00 87.50 95 SER A N 1
ATOM 740 C CA . SER A 1 95 ? 1.731 8.240 2.517 1.00 87.50 95 SER A CA 1
ATOM 741 C C . SER A 1 95 ? 3.021 8.041 1.710 1.00 87.50 95 SER A C 1
ATOM 743 O O . SER A 1 95 ? 3.253 8.726 0.711 1.00 87.50 95 SER A O 1
ATOM 745 N N . GLY A 1 96 ? 3.840 7.059 2.098 1.00 88.00 96 GLY A N 1
ATOM 746 C CA . GLY A 1 96 ? 5.080 6.710 1.407 1.00 88.00 96 GLY A CA 1
ATOM 747 C C . GLY A 1 96 ? 4.843 6.287 -0.041 1.00 88.00 96 GLY A C 1
ATOM 748 O O . GLY A 1 96 ? 5.568 6.741 -0.929 1.00 88.00 96 GLY A O 1
ATOM 749 N N . LEU A 1 97 ? 3.796 5.495 -0.296 1.00 88.88 97 LEU A N 1
ATOM 750 C CA . LEU A 1 97 ? 3.433 5.047 -1.639 1.00 88.88 97 LEU A CA 1
ATOM 751 C C . LEU A 1 97 ? 3.114 6.239 -2.554 1.00 88.88 97 LEU A C 1
ATOM 753 O O . LEU A 1 97 ? 3.653 6.322 -3.653 1.00 88.88 97 LEU A O 1
ATOM 757 N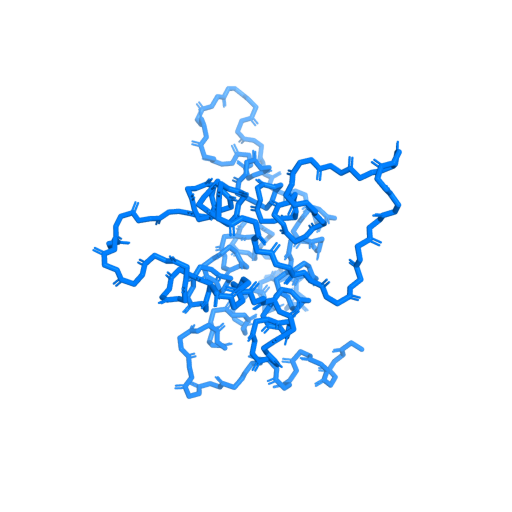 N . MET A 1 98 ? 2.313 7.198 -2.089 1.00 82.31 98 MET A N 1
ATOM 758 C CA . MET A 1 98 ? 1.911 8.371 -2.876 1.00 82.31 98 MET A CA 1
ATOM 759 C C . MET A 1 98 ? 3.067 9.340 -3.156 1.00 82.31 98 MET A C 1
ATOM 761 O O . MET A 1 98 ? 3.243 9.793 -4.288 1.00 82.31 98 MET A O 1
ATOM 765 N N . ASN A 1 99 ? 3.848 9.668 -2.125 1.00 74.31 99 ASN A N 1
ATOM 766 C CA . ASN A 1 99 ? 4.828 10.756 -2.185 1.00 74.31 99 ASN A CA 1
ATOM 767 C C . ASN A 1 99 ? 6.170 10.326 -2.795 1.00 74.31 99 ASN A C 1
ATOM 769 O O . ASN A 1 99 ? 6.984 11.171 -3.155 1.00 74.31 99 ASN A O 1
ATOM 773 N N . SER A 1 100 ? 6.407 9.018 -2.935 1.00 70.44 100 SER A N 1
ATOM 774 C CA . SER A 1 100 ? 7.666 8.490 -3.474 1.00 70.44 100 SER A CA 1
ATOM 775 C C . SER A 1 100 ? 7.630 8.232 -4.983 1.00 70.44 100 SER A C 1
ATOM 777 O O . SER A 1 100 ? 8.632 7.768 -5.532 1.00 70.44 100 SER A O 1
ATOM 779 N N . GLN A 1 101 ? 6.526 8.530 -5.676 1.00 65.81 101 GLN A N 1
ATOM 780 C CA . GLN A 1 101 ? 6.461 8.418 -7.133 1.00 65.81 101 GLN A CA 1
ATOM 781 C C . GLN A 1 101 ? 7.214 9.602 -7.784 1.00 65.81 101 GLN A C 1
ATOM 783 O O . GLN A 1 101 ? 6.724 10.730 -7.716 1.00 65.81 101 GLN A O 1
ATOM 788 N N . PRO A 1 102 ? 8.372 9.377 -8.440 1.00 59.22 102 PRO A N 1
ATOM 789 C CA . PRO A 1 102 ? 9.217 10.448 -8.991 1.00 59.22 102 PRO A CA 1
ATOM 790 C C . PRO A 1 102 ? 8.518 11.265 -10.090 1.00 59.22 102 PRO A C 1
ATOM 792 O O . PRO A 1 102 ? 8.772 12.453 -10.260 1.00 59.22 102 PRO A O 1
ATOM 795 N N . ASP A 1 103 ? 7.595 10.622 -10.806 1.00 55.16 103 ASP A N 1
ATOM 796 C CA . ASP A 1 103 ? 6.909 11.154 -11.986 1.00 55.16 103 ASP A CA 1
ATOM 797 C C . ASP A 1 103 ? 5.896 12.273 -11.662 1.00 55.16 103 ASP A C 1
ATOM 799 O O . ASP A 1 103 ? 5.405 12.973 -12.542 1.00 55.16 103 ASP A O 1
ATOM 803 N N . ARG A 1 104 ? 5.548 12.471 -10.381 1.00 52.56 104 ARG A N 1
ATOM 804 C CA . ARG A 1 104 ? 4.447 13.373 -9.998 1.00 52.56 104 ARG A CA 1
ATOM 805 C C . ARG A 1 104 ? 4.829 14.844 -9.890 1.00 52.56 104 ARG A C 1
ATOM 807 O O . ARG A 1 104 ? 3.929 15.654 -9.678 1.00 52.56 104 ARG A O 1
ATOM 814 N N . HIS A 1 105 ? 6.109 15.209 -9.952 1.00 52.66 105 HIS A N 1
ATOM 815 C CA . HIS A 1 105 ? 6.544 16.586 -9.660 1.00 52.66 105 HIS A CA 1
ATOM 816 C C . HIS A 1 105 ? 7.305 17.285 -10.792 1.00 52.66 105 HIS A C 1
ATOM 818 O O . HIS A 1 105 ? 7.705 18.428 -10.599 1.00 52.66 105 HIS A O 1
ATOM 824 N N . GLY A 1 106 ? 7.468 16.666 -11.972 1.00 45.16 106 GLY A N 1
ATOM 825 C CA . GLY A 1 106 ? 7.981 17.342 -13.181 1.00 45.16 106 GLY A CA 1
ATOM 826 C C . GLY A 1 106 ? 9.326 18.069 -13.017 1.00 45.16 106 GLY A C 1
ATOM 827 O O . GLY A 1 106 ? 9.659 18.936 -13.820 1.00 45.16 106 GLY A O 1
ATOM 828 N N . GLY A 1 107 ? 10.072 17.763 -11.953 1.00 51.22 107 GLY A N 1
ATOM 829 C CA . GLY A 1 107 ? 11.350 18.386 -11.646 1.00 51.22 107 GLY A CA 1
ATOM 830 C C . GLY A 1 107 ? 12.483 17.793 -12.487 1.00 51.22 107 GLY A C 1
ATOM 831 O O . GLY A 1 107 ? 12.290 16.776 -13.156 1.00 51.22 107 GLY A O 1
ATOM 832 N N . PRO A 1 108 ? 13.687 18.385 -12.429 1.00 47.12 108 PRO A N 1
ATOM 833 C CA . PRO A 1 108 ? 14.864 17.865 -13.127 1.00 47.12 108 PRO A CA 1
ATOM 834 C C . 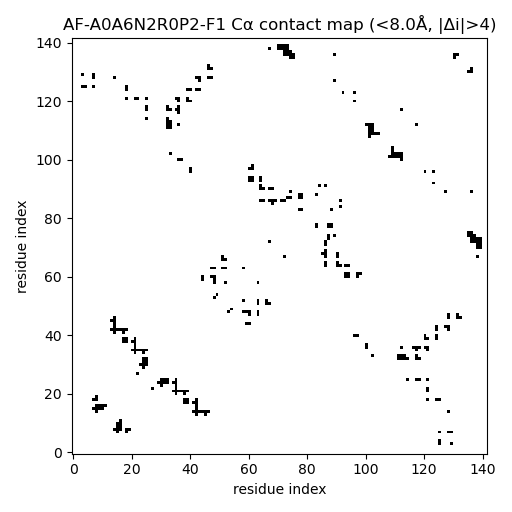PRO A 1 108 ? 15.224 16.419 -12.726 1.00 47.12 108 PRO A C 1
ATOM 836 O O . PRO A 1 108 ? 15.815 15.706 -13.528 1.00 47.12 108 PRO A O 1
ATOM 839 N N . ASP A 1 109 ? 14.772 15.969 -11.546 1.00 49.28 109 ASP A N 1
ATOM 840 C CA . ASP A 1 109 ? 14.852 14.587 -11.046 1.00 49.28 109 ASP A CA 1
ATOM 841 C C . ASP A 1 109 ? 13.551 13.778 -11.255 1.00 49.28 109 ASP A C 1
ATOM 843 O O . ASP A 1 109 ? 13.264 12.852 -10.490 1.00 49.28 109 ASP A O 1
ATOM 847 N N . SER A 1 110 ? 12.733 14.100 -12.267 1.00 54.31 110 SER A N 1
ATOM 848 C CA . SER A 1 110 ? 11.625 13.242 -12.738 1.00 54.31 110 SER A CA 1
ATOM 849 C C . SER A 1 110 ? 12.193 11.966 -13.377 1.00 54.31 110 SER A C 1
ATOM 851 O O . SER A 1 110 ? 12.151 11.729 -14.580 1.00 54.31 110 SER A O 1
ATOM 853 N N . GLY A 1 111 ? 12.841 11.164 -12.539 1.00 59.56 111 GLY A N 1
ATOM 854 C CA . GLY A 1 111 ? 13.566 9.974 -12.923 1.00 59.56 111 GLY A CA 1
ATOM 855 C C . GLY A 1 111 ? 12.622 8.819 -13.211 1.00 59.56 111 GLY A C 1
ATOM 856 O O . GLY A 1 111 ? 11.561 8.668 -12.601 1.00 59.56 111 GLY A O 1
ATOM 857 N N . VAL A 1 112 ? 13.064 7.950 -14.114 1.00 72.50 112 VAL A N 1
ATOM 858 C CA . VAL A 1 112 ? 12.473 6.630 -14.328 1.00 72.50 112 VAL A CA 1
ATOM 859 C C . VAL A 1 112 ? 12.386 5.897 -12.984 1.00 72.50 112 VAL A C 1
ATOM 861 O O . VAL A 1 112 ? 13.355 5.857 -12.222 1.00 72.50 112 VAL A O 1
ATOM 864 N N . VAL A 1 113 ? 11.225 5.316 -12.671 1.00 86.75 113 VAL A N 1
ATOM 865 C CA . VAL A 1 113 ? 11.051 4.509 -11.457 1.00 86.75 113 VAL A CA 1
ATOM 866 C C . VAL A 1 113 ? 12.000 3.310 -11.517 1.00 86.75 113 VAL A C 1
ATOM 868 O O . VAL A 1 113 ? 11.964 2.540 -12.476 1.00 86.75 113 VAL A O 1
ATOM 871 N N . SER A 1 114 ? 12.844 3.133 -10.495 1.00 90.69 114 SER A N 1
ATOM 872 C CA . SER A 1 114 ? 13.723 1.962 -10.430 1.00 90.69 114 SER A CA 1
ATOM 873 C C . SER A 1 114 ? 12.923 0.679 -10.203 1.00 90.69 114 SER A C 1
ATOM 875 O O . SER A 1 114 ? 11.828 0.695 -9.628 1.00 90.69 114 SER A O 1
ATOM 877 N N . LYS A 1 115 ? 13.507 -0.452 -10.605 1.00 94.00 115 LYS A N 1
ATOM 878 C CA . LYS A 1 115 ? 12.932 -1.784 -10.397 1.00 94.00 115 LYS A CA 1
ATOM 879 C C . LYS A 1 115 ? 12.567 -2.015 -8.932 1.00 94.00 115 LYS A C 1
ATOM 881 O O . LYS A 1 115 ? 11.453 -2.428 -8.630 1.00 94.00 115 LYS A O 1
ATOM 886 N N . GLU A 1 116 ? 13.488 -1.722 -8.022 1.00 94.88 116 GLU A N 1
ATOM 887 C CA . GLU A 1 116 ? 13.336 -1.954 -6.583 1.00 94.88 116 GLU A CA 1
ATOM 888 C C . GLU A 1 116 ? 12.203 -1.096 -6.019 1.00 94.88 116 GLU A C 1
ATOM 890 O O . GLU A 1 116 ? 11.396 -1.567 -5.220 1.00 94.88 116 GLU A O 1
ATOM 895 N N . LYS A 1 117 ? 12.099 0.153 -6.485 1.00 92.25 117 LYS A N 1
ATOM 896 C CA . LYS A 1 117 ? 11.065 1.085 -6.042 1.00 92.25 117 LYS A CA 1
ATOM 897 C C . LYS A 1 117 ? 9.674 0.641 -6.499 1.00 92.25 117 LYS A C 1
ATOM 899 O O . LYS A 1 117 ? 8.740 0.651 -5.700 1.00 92.25 117 LYS A O 1
ATOM 904 N N . ALA A 1 118 ? 9.544 0.199 -7.752 1.00 94.44 118 ALA A N 1
ATOM 905 C CA . ALA A 1 118 ? 8.305 -0.391 -8.260 1.00 94.44 118 ALA A CA 1
ATOM 906 C C . ALA A 1 118 ? 7.956 -1.701 -7.544 1.00 94.44 118 ALA A C 1
ATOM 908 O O . ALA A 1 118 ? 6.801 -1.922 -7.189 1.00 94.44 118 ALA A O 1
ATOM 909 N N . GLN A 1 119 ? 8.950 -2.542 -7.266 1.00 96.12 119 GLN A N 1
ATOM 910 C CA . GLN A 1 119 ? 8.741 -3.815 -6.588 1.00 96.12 119 GLN A CA 1
ATOM 911 C C . GLN A 1 119 ? 8.218 -3.619 -5.161 1.00 96.12 119 GLN A C 1
ATOM 913 O O . GLN A 1 119 ? 7.244 -4.265 -4.775 1.00 96.12 119 GLN A O 1
ATOM 918 N N . VAL A 1 120 ? 8.811 -2.690 -4.402 1.00 95.88 120 VAL A N 1
ATOM 919 C CA . VAL A 1 120 ? 8.312 -2.316 -3.072 1.00 95.88 120 VAL A CA 1
ATOM 920 C C . VAL A 1 120 ? 6.883 -1.787 -3.170 1.00 95.88 120 VAL A C 1
ATOM 922 O O . VAL A 1 120 ? 6.038 -2.236 -2.406 1.00 95.88 120 VAL A O 1
ATOM 925 N N . ALA A 1 121 ? 6.576 -0.922 -4.143 1.00 95.50 121 ALA A N 1
ATOM 926 C CA . ALA A 1 121 ? 5.222 -0.402 -4.332 1.00 95.50 121 ALA A CA 1
ATOM 927 C C . ALA A 1 121 ? 4.185 -1.509 -4.583 1.00 95.50 121 ALA A C 1
ATOM 929 O O . ALA A 1 121 ? 3.130 -1.514 -3.946 1.00 95.50 121 ALA A O 1
ATOM 930 N N . VAL A 1 122 ? 4.494 -2.478 -5.451 1.00 96.38 122 VAL A N 1
ATOM 931 C CA . VAL A 1 122 ? 3.610 -3.624 -5.720 1.00 96.38 122 VAL A CA 1
ATOM 932 C C . VAL A 1 122 ? 3.427 -4.478 -4.464 1.00 96.38 122 VAL A C 1
ATOM 934 O O . VAL A 1 122 ? 2.302 -4.840 -4.130 1.00 96.38 122 VAL A O 1
ATOM 937 N N . TYR A 1 123 ? 4.496 -4.764 -3.718 1.00 96.69 123 TYR A N 1
ATOM 938 C CA . TYR A 1 123 ? 4.404 -5.549 -2.481 1.00 96.69 123 TYR A CA 1
ATOM 939 C C . TYR A 1 123 ? 3.604 -4.835 -1.391 1.00 96.69 123 TYR A C 1
ATOM 941 O O . TYR A 1 123 ? 2.767 -5.455 -0.731 1.00 96.69 123 TYR A O 1
ATOM 949 N N . SER A 1 124 ? 3.810 -3.529 -1.237 1.00 96.06 124 SER A N 1
ATOM 950 C CA . SER A 1 124 ? 3.025 -2.691 -0.336 1.00 96.06 124 SER A CA 1
ATOM 951 C C . SER A 1 124 ? 1.552 -2.672 -0.730 1.00 96.06 124 SER A C 1
ATOM 953 O O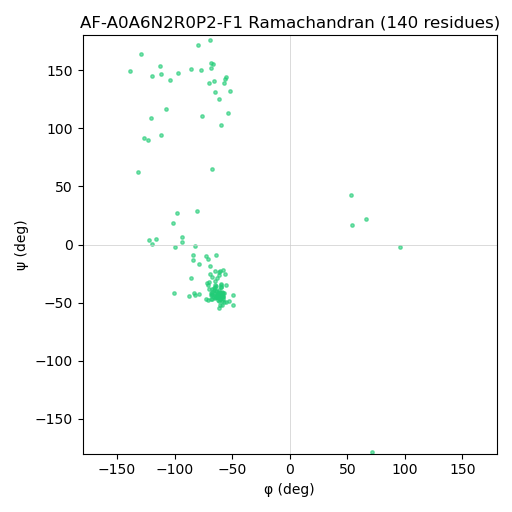 . SER A 1 124 ? 0.702 -2.780 0.150 1.00 96.06 124 SER A O 1
ATOM 955 N N . ALA A 1 125 ? 1.233 -2.604 -2.027 1.00 96.19 125 ALA A N 1
ATOM 956 C CA . ALA A 1 125 ? -0.147 -2.655 -2.500 1.00 96.19 125 ALA A CA 1
ATOM 957 C C . ALA A 1 125 ? -0.821 -3.992 -2.169 1.00 96.19 125 ALA A C 1
ATOM 959 O O . ALA A 1 125 ? -1.924 -3.988 -1.627 1.00 96.19 125 ALA A O 1
ATOM 960 N N . VAL A 1 126 ? -0.144 -5.124 -2.403 1.00 95.88 126 VAL A N 1
ATOM 961 C CA . VAL A 1 126 ? -0.650 -6.454 -2.011 1.00 95.88 126 VAL A CA 1
ATOM 962 C C . VAL A 1 126 ? -0.962 -6.489 -0.514 1.00 95.88 126 VAL A C 1
ATOM 964 O O . VAL A 1 126 ? -2.052 -6.904 -0.126 1.00 95.88 126 VAL A O 1
ATOM 967 N N . PHE A 1 127 ? -0.028 -6.041 0.327 1.00 95.19 127 PHE A N 1
ATOM 968 C CA . PHE A 1 127 ? -0.209 -6.023 1.778 1.00 95.19 127 PHE A CA 1
ATOM 969 C C . PHE A 1 127 ? -1.392 -5.143 2.204 1.00 95.19 127 PHE A C 1
ATOM 971 O O . PHE A 1 127 ? -2.284 -5.619 2.904 1.00 95.19 127 PHE A O 1
ATOM 978 N N . LEU A 1 128 ? -1.442 -3.891 1.740 1.00 95.25 128 LEU A N 1
ATOM 979 C CA . LEU A 1 128 ? -2.505 -2.946 2.090 1.00 95.25 128 LEU A CA 1
ATOM 980 C C . LEU A 1 128 ? -3.881 -3.456 1.649 1.00 95.25 128 LEU A C 1
ATOM 982 O O . LEU A 1 128 ? -4.809 -3.458 2.456 1.00 95.25 128 LEU A O 1
ATOM 986 N N . ILE A 1 129 ? -4.010 -3.942 0.410 1.00 94.69 129 ILE A N 1
ATOM 987 C CA . ILE A 1 129 ? -5.271 -4.489 -0.114 1.00 94.69 129 ILE A CA 1
ATOM 988 C C . ILE A 1 129 ? -5.746 -5.660 0.744 1.00 94.69 129 ILE A C 1
ATOM 990 O O . ILE A 1 129 ? -6.918 -5.708 1.110 1.00 94.69 129 ILE A O 1
ATOM 994 N N . GLN A 1 130 ? -4.848 -6.575 1.114 1.00 92.94 130 GLN A N 1
ATOM 995 C CA . GLN A 1 130 ? -5.198 -7.699 1.981 1.00 92.94 130 GLN A CA 1
ATOM 996 C C . GLN A 1 130 ? -5.659 -7.227 3.367 1.00 92.94 130 GLN A C 1
ATOM 998 O O . GLN A 1 130 ? -6.680 -7.702 3.864 1.00 92.94 130 GLN A O 1
ATOM 1003 N N . CYS A 1 131 ? -4.975 -6.252 3.974 1.00 94.12 131 CYS A N 1
ATOM 1004 C CA . CYS A 1 131 ? -5.365 -5.708 5.275 1.00 94.12 131 CYS A CA 1
ATOM 1005 C C . CYS A 1 131 ? -6.731 -5.003 5.244 1.00 94.12 131 CYS A C 1
ATOM 1007 O O . CYS A 1 131 ? -7.544 -5.230 6.143 1.00 94.12 131 CYS A O 1
ATOM 1009 N N . PHE A 1 132 ? -7.010 -4.195 4.215 1.00 93.19 132 PHE A N 1
ATOM 1010 C CA . PHE A 1 132 ? -8.313 -3.541 4.048 1.00 93.19 132 PHE A CA 1
ATOM 1011 C C . PHE A 1 132 ? -9.426 -4.554 3.753 1.00 93.19 132 PHE A C 1
ATOM 1013 O O . PHE A 1 132 ? -10.461 -4.527 4.416 1.00 93.19 132 PHE A O 1
ATOM 1020 N N . LYS A 1 133 ? -9.201 -5.498 2.828 1.00 92.25 133 LYS A N 1
ATOM 1021 C CA . LYS A 1 133 ? -10.172 -6.547 2.467 1.00 92.25 133 LYS A CA 1
ATOM 1022 C C . LYS A 1 133 ? -10.541 -7.427 3.664 1.00 92.25 133 LYS A C 1
ATOM 1024 O O . LYS A 1 133 ? -11.695 -7.818 3.801 1.00 92.25 133 LYS A O 1
ATOM 1029 N N . ALA A 1 134 ? -9.578 -7.717 4.536 1.00 92.12 134 ALA A N 1
ATOM 1030 C CA . ALA A 1 134 ? -9.792 -8.509 5.743 1.00 92.12 134 ALA A CA 1
ATOM 1031 C C . ALA A 1 134 ? -10.360 -7.703 6.931 1.00 92.12 134 ALA A C 1
ATOM 1033 O O . ALA A 1 134 ? -10.579 -8.279 7.995 1.00 92.12 134 ALA A O 1
ATOM 1034 N N . GLY A 1 135 ? -10.577 -6.388 6.792 1.00 91.50 135 GLY A N 1
ATOM 1035 C CA . GLY A 1 135 ? -11.067 -5.537 7.884 1.00 91.50 135 GLY A CA 1
ATOM 1036 C C . GLY A 1 135 ? -10.081 -5.388 9.049 1.00 91.50 135 GLY A C 1
ATOM 1037 O O . GLY A 1 135 ? -10.484 -5.088 10.171 1.00 91.50 135 GLY A O 1
ATOM 1038 N N . LEU A 1 136 ? -8.786 -5.613 8.804 1.00 93.06 136 LEU A N 1
ATOM 1039 C CA . LEU A 1 136 ? -7.737 -5.513 9.826 1.00 93.06 136 LEU A CA 1
ATOM 1040 C C . LEU A 1 136 ? -7.339 -4.062 10.111 1.00 93.06 136 LEU A C 1
ATOM 1042 O O . LEU A 1 136 ? -6.711 -3.802 11.134 1.00 93.06 136 LEU A O 1
ATOM 1046 N N . VAL A 1 137 ? -7.701 -3.145 9.211 1.00 93.19 137 VAL A N 1
ATOM 1047 C CA . VAL A 1 137 ? -7.574 -1.694 9.370 1.00 93.19 137 VAL A CA 1
ATOM 1048 C C . VAL A 1 137 ? -8.971 -1.136 9.593 1.00 93.19 137 VAL A C 1
ATOM 1050 O O . VAL A 1 137 ? -9.831 -1.262 8.717 1.00 93.19 137 VAL A O 1
ATOM 1053 N N . ARG A 1 138 ? -9.221 -0.547 10.760 1.00 90.38 138 ARG A N 1
ATOM 1054 C CA . ARG A 1 138 ? -10.576 -0.157 11.164 1.00 90.38 138 ARG A CA 1
ATOM 1055 C C . ARG A 1 138 ? -10.605 1.204 11.832 1.00 90.38 138 ARG A C 1
ATOM 1057 O O . ARG A 1 138 ? -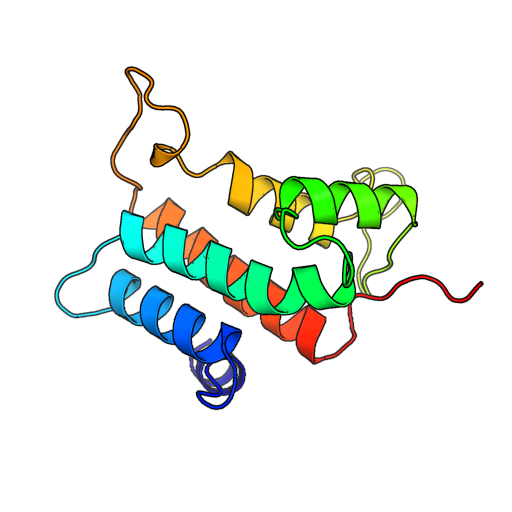9.678 1.594 12.531 1.00 90.38 138 ARG A O 1
ATOM 1064 N N . ARG A 1 139 ? -11.720 1.902 11.662 1.00 90.00 139 ARG A N 1
ATOM 1065 C CA . ARG A 1 139 ? -12.041 3.065 12.485 1.00 90.00 139 ARG A CA 1
ATOM 1066 C C . ARG A 1 139 ? -12.376 2.592 13.911 1.00 90.00 139 ARG A C 1
ATOM 1068 O O . ARG A 1 139 ? -13.079 1.582 14.021 1.00 90.00 139 ARG A O 1
ATOM 1075 N N . PRO A 1 140 ? -11.928 3.283 14.975 1.00 83.75 140 PRO A N 1
ATOM 1076 C CA . PRO A 1 140 ? -12.332 2.953 16.336 1.00 83.75 140 PRO A CA 1
ATOM 1077 C C . PRO A 1 140 ? -13.852 2.983 16.460 1.00 83.75 140 PRO A C 1
ATOM 1079 O O . PRO A 1 140 ? -14.514 3.835 15.855 1.00 83.75 140 PRO A O 1
ATOM 1082 N N . ALA A 1 141 ? -14.401 2.057 17.242 1.00 74.75 141 ALA A N 1
ATOM 1083 C CA . ALA A 1 141 ? -15.781 2.181 17.683 1.00 74.75 141 ALA A CA 1
ATOM 1084 C C . ALA A 1 141 ? -15.879 3.416 18.594 1.00 74.75 141 ALA A C 1
ATOM 1086 O O . ALA A 1 141 ? -15.026 3.600 19.462 1.00 74.75 141 ALA A O 1
ATOM 1087 N N . ILE A 1 142 ? -16.872 4.271 18.336 1.00 57.88 142 ILE A N 1
ATOM 1088 C CA . ILE A 1 142 ? -17.195 5.434 19.178 1.00 57.88 142 ILE A CA 1
ATOM 1089 C C . ILE A 1 142 ? -17.780 4.940 20.500 1.00 57.88 142 ILE A C 1
ATOM 1091 O O . ILE A 1 142 ? -18.617 4.009 20.437 1.00 57.88 142 ILE A O 1
#

Organism: Bifidobacterium adolescentis (NCBI:txid1680)

Radius of gyration: 15.1 Å; Cα contacts (8 Å, |Δi|>4): 196; chains: 1; bounding box: 33×36×43 Å

Sequence (142 aa):
MQQMVDNAMDSSSGYGQQLSEAWHYMFGREPNYSAAYAAAIKAVESIALPMVEPNNKDSTLSKASRVMRDQHWEFQIEAREENNVPGGVIQLLMSGLMNSQPDRHGGPDSGVVSKEKAQVAVYSAVFLIQCFKAGLVRRPAI

Foldseek 3Di:
DVVLLVVLLPVVFPLNVLLVQLCCLQPNPPHQLLSNLVSLQRSLCRLQCCVQPVPDPPDGLLNSLVSLLVLVKDAPDFDDPVPADRSGDLSVLSNCSVPVNLCPPPDPSSDRQDSVNSVVSSVSSSVSSVCSVVVRTGGDDD

Secondary structure (DSSP, 8-state):
-HHHHHHH--TTSHHHHHHHHHHHHHHSSS--HHHHHHHHHHHHHHHHHHHH-TT-TT--HHHHHHHHHHTT-EESS---GGG--TTHHHHHHHHHHHHT-GGGS-STT-PPPPHHHHHHHHHHHHHHHHHHHTT-EEPPP-